Protein AF-E0U738-F1 (afdb_monomer)

Secondary structure (DSSP, 8-state):
--HHHHHHHHHHHHTS-----------------------PPP-------SEEEEGGGTEEEETTEEEE-HHHHHHHHHHHHHHHHHHHHHHHHH-PPPP--EEEEEEE-STTEEEEEEEETTEEP--S---EEEHHHHHHHHHHHHH--EEEETTEEEEB-SSPEE-S------

pLDDT: mean 75.83, std 24.17, range [31.11, 97.81]

Radius of gyration: 20.28 Å; Cα contacts (8 Å, |Δi|>4): 218; chains: 1; bounding box: 45×42×53 Å

Foldseek 3Di:
DPVVVVVVVVVVCVVDPDDDDDDDDDDDDDDDDDDDDPDDPPPDPPPVPQWDAAQNRQWIRHNLAIDGDQLVLVLVVVQLVVVVVVVVVCCVVPVDDFDQAKAWEWEDPDDFKIWIFIDGSNHTGDDPDGGMGGNVVVVSVQVSLLVHQWHDRPNDTGGHPSGYHYDDDHPDDD

Sequence (174 aa):
MKNAQLIILLIYLSLFDIKPSLSLTTFLPITTSKEISTISPPANSPETDNNLTFAEGSIKVIDGQICLNEVLQNELDRQIEEAKQELNRLRETLALDFTEELGFAYFHQGQNRWRLRFTYGGLLLKTSAKISLPTEQIFRLKEVFDHTEWIEVKGIKYKTTGSMRQLGPILHEE

Organism: Gloeothece verrucosa (strain PCC 7822) (NCBI:txid497965)

Solvent-accessible surface area (backbone atoms only — not comparable to full-atom values): 10635 Å² total; per-residue (Å²): 133,77,64,64,65,55,51,58,52,49,59,59,47,78,75,44,99,70,82,87,80,88,79,92,78,81,89,79,91,85,83,86,87,91,78,90,76,86,73,75,77,79,90,66,78,76,76,76,69,47,72,44,72,40,63,95,58,46,37,32,30,53,81,65,34,57,44,58,33,70,72,58,25,59,50,46,53,56,39,48,54,54,45,51,55,52,50,51,56,44,28,74,74,66,75,50,92,71,58,84,27,38,36,43,36,35,30,63,72,44,101,53,34,29,38,51,40,46,24,46,44,84,41,78,43,87,62,85,72,81,42,57,38,48,53,69,56,49,53,55,51,37,61,48,40,48,69,23,67,48,39,59,42,90,88,42,76,32,43,37,62,45,48,66,42,79,49,78,71,83,62,74,81,130

Structure (mmCIF, N/CA/C/O backbone):
data_AF-E0U738-F1
#
_entry.id   AF-E0U738-F1
#
loop_
_atom_site.group_PDB
_atom_site.id
_atom_site.type_symbol
_atom_site.label_atom_id
_atom_site.label_alt_id
_atom_site.label_comp_id
_atom_site.label_asym_id
_atom_site.label_entity_id
_atom_site.label_seq_id
_atom_site.pdbx_PDB_ins_code
_atom_site.Cartn_x
_atom_site.Cartn_y
_atom_site.Cartn_z
_atom_site.occupancy
_atom_site.B_iso_or_equiv
_atom_site.auth_seq_id
_atom_site.auth_comp_id
_atom_site.auth_asym_id
_atom_site.auth_atom_id
_atom_site.pdbx_PDB_model_num
ATOM 1 N N . MET A 1 1 ? -29.887 -1.980 5.067 1.00 46.31 1 MET A N 1
ATOM 2 C CA . MET A 1 1 ? -28.760 -2.262 4.143 1.00 46.31 1 MET A CA 1
ATOM 3 C C . MET A 1 1 ? -28.688 -1.362 2.894 1.00 46.31 1 MET A C 1
ATOM 5 O O . MET A 1 1 ? -27.753 -1.527 2.128 1.00 46.31 1 MET A O 1
ATOM 9 N N . LYS A 1 2 ? -29.587 -0.382 2.671 1.00 40.09 2 LYS A N 1
ATOM 10 C CA . LYS A 1 2 ? -29.551 0.492 1.471 1.00 40.09 2 LYS A CA 1
ATOM 11 C C . LYS A 1 2 ? -28.750 1.802 1.629 1.00 40.09 2 LYS A C 1
ATOM 13 O O . LYS A 1 2 ? -28.476 2.461 0.637 1.00 40.09 2 LYS A O 1
ATOM 18 N N . ASN A 1 3 ? -28.324 2.148 2.847 1.00 42.34 3 ASN A N 1
ATOM 19 C CA . ASN A 1 3 ? -27.702 3.453 3.126 1.00 42.34 3 ASN A CA 1
ATOM 20 C C . ASN A 1 3 ? -26.169 3.461 2.975 1.00 42.34 3 ASN A C 1
ATOM 22 O O . ASN A 1 3 ? -25.597 4.507 2.695 1.00 42.34 3 ASN A O 1
ATOM 26 N N . ALA A 1 4 ? -25.499 2.308 3.090 1.00 43.34 4 ALA A N 1
ATOM 27 C CA . ALA A 1 4 ? -24.035 2.232 3.000 1.00 43.34 4 ALA A CA 1
ATOM 28 C C . ALA A 1 4 ? -23.511 2.453 1.567 1.00 43.34 4 ALA A C 1
ATOM 30 O O . ALA A 1 4 ? -22.487 3.102 1.372 1.00 43.34 4 ALA A O 1
ATOM 31 N N . GLN A 1 5 ? -24.245 1.983 0.552 1.00 41.88 5 GLN A N 1
ATOM 32 C CA . GLN A 1 5 ? -23.864 2.180 -0.853 1.00 41.88 5 GLN A CA 1
ATOM 33 C C . GLN A 1 5 ? -24.016 3.640 -1.304 1.00 41.88 5 GLN A C 1
ATOM 35 O O . GLN A 1 5 ? -23.226 4.113 -2.116 1.00 41.88 5 GLN A O 1
ATOM 40 N N . LEU A 1 6 ? -24.979 4.375 -0.737 1.00 40.31 6 LEU A N 1
ATOM 41 C CA . LEU A 1 6 ? -25.199 5.785 -1.065 1.00 40.31 6 LEU A CA 1
ATOM 42 C C . LEU A 1 6 ? -24.084 6.684 -0.504 1.00 40.31 6 LEU A C 1
ATOM 44 O O . LEU A 1 6 ? -23.691 7.652 -1.146 1.00 40.31 6 LEU A O 1
ATOM 48 N N . ILE A 1 7 ? -23.534 6.339 0.665 1.00 54.00 7 ILE A N 1
ATOM 49 C CA . ILE A 1 7 ? -22.480 7.121 1.330 1.00 54.00 7 ILE A CA 1
ATOM 50 C C . ILE A 1 7 ? -21.119 6.914 0.651 1.00 54.00 7 ILE A C 1
ATOM 52 O O . ILE A 1 7 ? -20.395 7.884 0.440 1.00 54.00 7 ILE A O 1
ATOM 56 N N . ILE A 1 8 ? -20.801 5.687 0.222 1.00 53.06 8 ILE A N 1
ATOM 57 C CA . ILE A 1 8 ? -19.583 5.417 -0.564 1.00 53.06 8 ILE A CA 1
ATOM 58 C C . ILE A 1 8 ? -19.628 6.174 -1.901 1.00 53.06 8 ILE A C 1
ATOM 60 O O . ILE A 1 8 ? -18.619 6.741 -2.314 1.00 53.06 8 ILE A O 1
ATOM 64 N N . LEU A 1 9 ? -20.803 6.261 -2.537 1.00 44.03 9 LEU A N 1
ATOM 65 C CA . LEU A 1 9 ? -20.994 7.038 -3.764 1.00 44.03 9 LEU A CA 1
ATOM 66 C C . LEU A 1 9 ? -20.842 8.553 -3.529 1.00 44.03 9 LEU A C 1
ATOM 68 O O . LEU A 1 9 ? -20.238 9.241 -4.348 1.00 44.03 9 LEU A O 1
ATOM 72 N N . LEU A 1 10 ? -21.337 9.075 -2.401 1.00 44.22 10 LEU A N 1
ATOM 73 C CA . LEU A 1 10 ? -21.238 10.499 -2.053 1.00 44.22 10 LEU A CA 1
ATOM 74 C C . LEU A 1 10 ? -19.803 10.940 -1.720 1.00 44.22 10 LEU A C 1
ATOM 76 O O . LEU A 1 10 ? -19.408 12.029 -2.127 1.00 44.22 10 LEU A O 1
ATOM 80 N N . ILE A 1 11 ? -19.000 10.089 -1.070 1.00 52.97 11 ILE A N 1
ATOM 81 C CA . ILE A 1 11 ? -17.565 10.354 -0.848 1.00 52.97 11 ILE A CA 1
ATOM 82 C C . ILE A 1 11 ? -16.801 10.344 -2.182 1.00 52.97 11 ILE A C 1
ATOM 84 O O . ILE A 1 11 ? -15.904 11.160 -2.394 1.00 52.97 11 ILE A O 1
ATOM 88 N N . TYR A 1 12 ? -17.183 9.458 -3.108 1.00 44.94 12 TYR A N 1
ATOM 89 C CA . TYR A 1 12 ? -16.597 9.403 -4.449 1.00 44.94 12 TYR A CA 1
ATOM 90 C C . TYR A 1 12 ? -16.907 10.666 -5.270 1.00 44.94 12 TYR A C 1
ATOM 92 O O . TYR A 1 12 ? -16.042 11.163 -5.988 1.00 44.94 12 TYR A O 1
ATOM 100 N N . LEU A 1 13 ? -18.120 11.213 -5.134 1.00 41.19 13 LEU A N 1
ATOM 101 C CA . LEU A 1 13 ? -18.571 12.408 -5.853 1.00 41.19 13 LEU A CA 1
ATOM 102 C C . LEU A 1 13 ? -18.044 13.719 -5.251 1.00 41.19 13 LEU A C 1
ATOM 104 O O . LEU A 1 13 ? -17.794 14.655 -5.996 1.00 41.19 13 LEU A O 1
ATOM 108 N N . SER A 1 14 ? -17.802 13.810 -3.939 1.00 39.41 14 SER A N 1
ATOM 109 C CA . SER A 1 14 ? -17.226 15.033 -3.345 1.00 39.41 14 SER A CA 1
ATOM 110 C C . SER A 1 14 ? -15.743 15.246 -3.675 1.00 39.41 14 SER A C 1
ATOM 112 O O . SER A 1 14 ? -15.202 16.315 -3.408 1.00 39.41 14 SER A O 1
ATOM 114 N N . LEU A 1 15 ? -15.071 14.226 -4.220 1.00 45.59 15 LEU A N 1
ATOM 115 C CA . LEU A 1 15 ? -13.664 14.285 -4.629 1.00 45.59 15 LEU A CA 1
ATOM 116 C C . LEU A 1 15 ? -13.478 14.668 -6.104 1.00 45.59 15 LEU A C 1
ATOM 118 O O . LEU A 1 15 ? -12.350 14.934 -6.517 1.00 45.59 15 LEU A O 1
ATOM 122 N N . PHE A 1 16 ? -14.558 14.725 -6.886 1.00 43.16 16 PHE A N 1
ATOM 123 C CA . PHE A 1 16 ? -14.512 15.096 -8.293 1.00 43.16 16 PHE A CA 1
ATOM 124 C 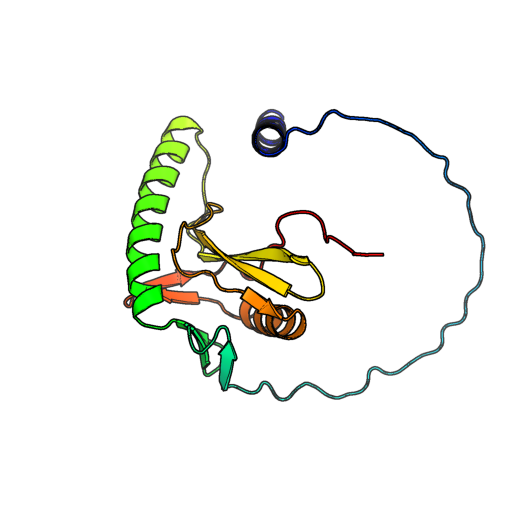C . PHE A 1 16 ? -15.684 16.020 -8.636 1.00 43.16 16 PHE A C 1
ATOM 126 O O . PHE A 1 16 ? -16.840 15.616 -8.575 1.00 43.16 16 PHE A O 1
ATOM 133 N N . ASP A 1 17 ? -15.373 17.250 -9.042 1.00 38.16 17 ASP A N 1
ATOM 134 C CA . ASP A 1 17 ? -16.311 18.271 -9.531 1.00 38.16 17 ASP A CA 1
ATOM 135 C C . ASP A 1 17 ? -16.930 17.845 -10.886 1.00 38.16 17 ASP A C 1
ATOM 137 O O . ASP A 1 17 ? -16.635 18.391 -11.949 1.00 38.16 17 ASP A O 1
ATOM 141 N N . ILE A 1 18 ? -17.744 16.787 -10.887 1.00 42.50 18 ILE A N 1
ATOM 142 C CA . ILE A 1 18 ? -18.333 16.213 -12.101 1.00 42.50 18 ILE A CA 1
ATOM 143 C C . ILE A 1 18 ? -19.812 16.586 -12.149 1.00 42.50 18 ILE A C 1
ATOM 145 O O . ILE A 1 18 ? -20.658 15.995 -11.477 1.00 42.50 18 ILE A O 1
ATOM 149 N N . LYS A 1 19 ? -20.139 17.556 -13.008 1.00 36.25 19 LYS A N 1
ATOM 150 C CA . LYS A 1 19 ? -21.505 17.727 -13.518 1.00 36.25 19 LYS A CA 1
ATOM 151 C C . LYS A 1 19 ? -21.867 16.512 -14.385 1.00 36.25 19 LYS A C 1
ATOM 153 O O . LYS A 1 19 ? -21.096 16.181 -15.284 1.00 36.25 19 LYS A O 1
ATOM 158 N N . PRO A 1 20 ? -23.035 15.878 -14.195 1.00 36.50 20 PRO A N 1
ATOM 159 C CA . PRO A 1 20 ? -23.449 14.778 -15.053 1.00 36.50 20 PRO A CA 1
ATOM 160 C C . PRO A 1 20 ? -23.988 15.319 -16.385 1.00 36.50 20 PRO A C 1
ATOM 162 O O . PRO A 1 20 ? -25.022 15.987 -16.412 1.00 36.50 20 PRO A O 1
ATOM 165 N N . SER A 1 21 ? -23.324 15.007 -17.501 1.00 35.97 21 SER A N 1
ATOM 166 C CA . SER A 1 21 ? -23.957 15.009 -18.824 1.00 35.97 21 SER A CA 1
ATOM 167 C C . SER A 1 21 ? -24.320 13.568 -19.190 1.00 35.97 21 SER A C 1
ATOM 169 O O . SER A 1 21 ? -23.469 12.710 -19.404 1.00 35.97 21 SER A O 1
ATOM 171 N N . LEU A 1 22 ? -25.619 13.280 -19.209 1.00 33.72 22 LEU A N 1
ATOM 172 C CA . LEU A 1 22 ? -26.156 12.031 -19.738 1.00 33.72 22 LEU A CA 1
ATOM 173 C C . LEU A 1 22 ? -26.285 12.164 -21.258 1.00 33.72 22 LEU A C 1
ATOM 175 O O . LEU A 1 22 ? -26.991 13.049 -21.737 1.00 33.72 22 LEU A O 1
ATOM 179 N N . SER A 1 23 ? -25.661 11.256 -22.005 1.00 32.12 23 SER A N 1
ATOM 180 C CA . SER A 1 23 ? -26.069 10.942 -23.375 1.00 32.12 23 SER A CA 1
ATOM 181 C C . SER A 1 23 ? -26.184 9.428 -23.515 1.00 32.12 23 SER A C 1
ATOM 183 O O . SER A 1 23 ? -25.219 8.694 -23.312 1.00 32.12 23 SER A O 1
ATOM 185 N N . LEU A 1 24 ? -27.404 8.977 -23.800 1.00 32.94 24 LEU A N 1
ATOM 186 C CA . LEU A 1 24 ? -27.763 7.606 -24.139 1.00 32.94 24 LEU A CA 1
ATOM 187 C C . LEU A 1 24 ? -27.585 7.428 -25.649 1.00 32.94 24 LEU A C 1
ATOM 189 O O . LEU A 1 24 ? -28.354 7.998 -26.421 1.00 32.94 24 LEU A O 1
ATOM 193 N N . THR A 1 25 ? -26.633 6.597 -26.069 1.00 35.25 25 THR A N 1
ATOM 194 C CA . THR A 1 25 ? -26.538 6.135 -27.460 1.00 35.25 25 THR A CA 1
ATOM 195 C C . THR A 1 25 ? -26.625 4.612 -27.531 1.00 35.25 25 THR A C 1
ATOM 197 O O . THR A 1 25 ? -25.707 3.880 -27.185 1.00 35.25 25 THR A O 1
ATOM 200 N N . THR A 1 26 ? -27.822 4.188 -27.930 1.00 33.47 26 THR A N 1
ATOM 201 C CA . THR A 1 26 ? -28.216 3.088 -28.821 1.00 33.47 26 THR A CA 1
ATOM 202 C C . THR A 1 26 ? -27.236 1.927 -29.049 1.00 33.47 26 THR A C 1
ATOM 204 O O . THR A 1 26 ? -26.203 2.070 -29.697 1.00 33.47 26 THR A O 1
ATOM 207 N N . PHE A 1 27 ? -27.663 0.732 -28.629 1.00 34.19 27 PHE A N 1
ATOM 208 C CA . PHE A 1 27 ? -27.102 -0.559 -29.032 1.00 34.19 27 PHE A CA 1
ATOM 209 C C . PHE A 1 27 ? -27.476 -0.904 -30.484 1.00 34.19 27 PHE A C 1
ATOM 211 O O . PHE A 1 27 ? -28.639 -0.779 -30.870 1.00 34.19 27 PHE A O 1
ATOM 218 N N . LEU A 1 28 ? -26.521 -1.440 -31.246 1.00 31.11 28 LEU A N 1
ATOM 219 C CA . LEU A 1 28 ? -26.776 -2.229 -32.455 1.00 31.11 28 LEU A CA 1
ATOM 220 C C . LEU A 1 28 ? -26.233 -3.655 -32.253 1.00 31.11 28 LEU A C 1
ATOM 222 O O . LEU A 1 28 ? -25.141 -3.804 -31.701 1.00 31.11 28 LEU A O 1
ATOM 226 N N . PRO A 1 29 ? -26.958 -4.707 -32.679 1.00 35.38 29 PRO A N 1
ATOM 227 C CA . PRO A 1 29 ? -26.490 -6.082 -32.579 1.00 35.38 29 PRO A CA 1
ATOM 228 C C . PRO A 1 29 ? -25.620 -6.442 -33.791 1.00 35.38 29 PRO A C 1
ATOM 230 O O . PRO A 1 29 ? -25.984 -6.149 -34.929 1.00 35.38 29 PRO A O 1
ATOM 233 N N . ILE A 1 30 ? -24.506 -7.139 -33.559 1.00 38.12 30 ILE A N 1
ATOM 234 C CA . ILE A 1 30 ? -23.754 -7.818 -34.621 1.00 38.12 30 ILE A CA 1
ATOM 235 C C . ILE A 1 30 ? -23.814 -9.323 -34.364 1.00 38.12 30 ILE A C 1
ATOM 237 O O . ILE A 1 30 ? -23.417 -9.824 -33.313 1.00 38.12 30 ILE A O 1
ATOM 241 N N . THR A 1 31 ? -24.348 -10.024 -35.355 1.00 36.53 31 THR A N 1
ATOM 242 C CA . THR A 1 31 ? -24.440 -11.477 -35.479 1.00 36.53 31 THR A CA 1
ATOM 243 C C . THR A 1 31 ? -23.181 -12.077 -36.115 1.00 36.53 31 THR A C 1
ATOM 245 O O . THR A 1 31 ? -22.765 -11.643 -37.183 1.00 36.53 31 THR A O 1
ATOM 248 N N . THR A 1 32 ? -22.691 -13.143 -35.471 1.00 33.34 32 THR A N 1
ATOM 249 C CA . THR A 1 32 ? -22.075 -14.371 -36.028 1.00 33.34 32 THR A CA 1
ATOM 250 C C . THR A 1 32 ? -20.747 -14.268 -36.797 1.00 33.34 32 THR A C 1
ATOM 252 O O . THR A 1 32 ? -20.715 -13.860 -37.951 1.00 33.34 32 THR A O 1
ATOM 255 N N . SER A 1 33 ? -19.680 -14.879 -36.266 1.00 32.62 33 SER A N 1
ATOM 256 C CA . SER A 1 33 ? -19.210 -16.197 -36.742 1.00 32.62 33 SER A CA 1
ATOM 257 C C . SER A 1 33 ? -18.012 -16.716 -35.955 1.00 32.62 33 SER A C 1
ATOM 259 O O . SER A 1 33 ? -17.203 -15.980 -35.403 1.00 32.62 33 SER A O 1
ATOM 261 N N . LYS A 1 34 ? -17.998 -18.040 -35.866 1.00 41.19 34 LYS A N 1
ATOM 262 C CA . LYS A 1 34 ? -17.196 -18.906 -35.020 1.00 41.19 34 LYS A CA 1
ATOM 263 C C . LYS A 1 34 ? -15.987 -19.374 -35.832 1.00 41.19 34 LYS A C 1
ATOM 265 O O . LYS A 1 34 ? -16.164 -20.196 -36.721 1.00 41.19 34 LYS A O 1
ATOM 270 N N . GLU A 1 35 ? -14.789 -18.917 -35.491 1.00 36.53 35 GLU A N 1
ATOM 271 C CA . GLU A 1 35 ? -13.543 -19.613 -35.827 1.00 36.53 35 GLU A CA 1
ATOM 272 C C . GLU A 1 35 ? -12.721 -19.768 -34.549 1.00 36.53 35 GLU A C 1
ATOM 274 O O . GLU A 1 35 ? -12.203 -18.813 -33.976 1.00 36.53 35 GLU A O 1
ATOM 279 N N . ILE A 1 36 ? -12.682 -21.006 -34.058 1.00 36.66 36 ILE A N 1
ATOM 280 C CA . ILE A 1 36 ? -11.827 -21.430 -32.956 1.00 36.66 36 ILE A CA 1
ATOM 281 C C . ILE A 1 36 ? -10.497 -21.814 -33.597 1.00 36.66 36 ILE A C 1
ATOM 283 O O . ILE A 1 36 ? -10.333 -22.936 -34.069 1.00 36.66 36 ILE A O 1
ATOM 287 N N . SER A 1 37 ? -9.557 -20.875 -33.618 1.00 32.41 37 SER A N 1
ATOM 288 C CA . SER A 1 37 ? -8.142 -21.196 -33.777 1.00 32.41 37 SER A CA 1
ATOM 289 C C . SER A 1 37 ? -7.583 -21.483 -32.390 1.00 32.41 37 SER A C 1
ATOM 291 O O . SER A 1 37 ? -7.400 -20.581 -31.575 1.00 32.41 37 SER A O 1
ATOM 293 N N . THR A 1 38 ? -7.360 -22.762 -32.099 1.00 35.28 38 THR A N 1
ATOM 294 C CA . THR A 1 38 ? -6.600 -23.240 -30.940 1.00 35.28 38 THR A CA 1
ATOM 295 C C . THR A 1 38 ? -5.162 -22.741 -31.053 1.00 35.28 38 THR A C 1
ATOM 297 O O . THR A 1 38 ? -4.328 -23.359 -31.709 1.00 35.28 38 THR A O 1
ATOM 300 N N . ILE A 1 39 ? -4.880 -21.600 -30.429 1.00 38.50 39 ILE A N 1
ATOM 301 C CA . ILE A 1 39 ? -3.519 -21.145 -30.160 1.00 38.50 39 ILE A CA 1
ATOM 302 C C . ILE A 1 39 ? -3.166 -21.700 -28.783 1.00 38.50 39 ILE A C 1
ATOM 304 O O . ILE A 1 39 ? -3.697 -21.255 -27.767 1.00 38.50 39 ILE A O 1
ATOM 308 N N . SER A 1 40 ? -2.318 -22.725 -28.755 1.00 38.34 40 SER A N 1
ATOM 309 C CA . SER A 1 40 ? -1.674 -23.177 -27.524 1.00 38.34 40 SER A CA 1
ATOM 310 C C . SER A 1 40 ? -0.964 -21.983 -26.875 1.00 38.34 40 SER A C 1
ATOM 312 O O . SER A 1 40 ? -0.234 -21.282 -27.583 1.00 38.34 40 SER A O 1
ATOM 314 N N . PRO A 1 41 ? -1.138 -21.718 -25.569 1.00 38.84 41 PRO A N 1
ATOM 315 C CA . PRO A 1 41 ? -0.357 -20.678 -24.919 1.00 38.84 41 PRO A CA 1
ATOM 316 C C . PRO A 1 41 ? 1.130 -21.059 -25.003 1.00 38.84 41 PRO A C 1
ATOM 318 O O . PRO A 1 41 ? 1.465 -22.228 -24.777 1.00 38.84 41 PRO A O 1
ATOM 321 N N . PRO A 1 42 ? 2.036 -20.126 -25.343 1.00 35.97 42 PRO A N 1
ATOM 322 C CA . PRO A 1 42 ? 3.459 -20.394 -25.238 1.00 35.97 42 PRO A CA 1
ATOM 323 C C . PRO A 1 42 ? 3.786 -20.712 -23.776 1.00 35.97 42 PRO A C 1
ATOM 325 O O . PRO A 1 42 ? 3.555 -19.904 -22.878 1.00 35.97 42 PRO A O 1
ATOM 328 N N . ALA A 1 43 ? 4.307 -21.917 -23.554 1.00 37.62 43 ALA A N 1
ATOM 329 C CA . ALA A 1 43 ? 4.855 -22.368 -22.287 1.00 37.62 43 ALA A CA 1
ATOM 330 C C . ALA A 1 43 ? 6.185 -21.653 -22.028 1.00 37.62 43 ALA A C 1
ATOM 332 O O . ALA A 1 43 ? 7.249 -22.229 -22.199 1.00 37.62 43 ALA A O 1
ATOM 333 N N . ASN A 1 44 ? 6.108 -20.385 -21.643 1.00 37.34 44 ASN A N 1
ATOM 334 C CA . ASN A 1 44 ? 7.186 -19.681 -20.971 1.00 37.34 44 ASN A CA 1
ATOM 335 C C . ASN A 1 44 ? 6.582 -19.131 -19.684 1.00 37.34 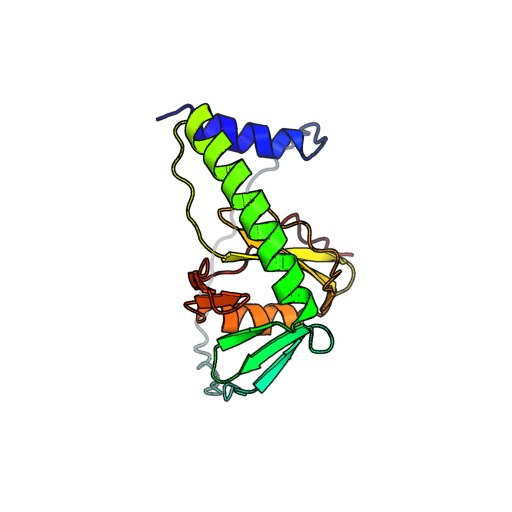44 ASN A C 1
ATOM 337 O O . ASN A 1 44 ? 6.091 -18.003 -19.650 1.00 37.34 44 ASN A O 1
ATOM 341 N N . SER A 1 45 ? 6.571 -19.955 -18.634 1.00 36.16 45 SER A N 1
ATOM 342 C CA . SER A 1 45 ? 6.524 -19.411 -17.280 1.00 36.16 45 SER A CA 1
ATOM 343 C C . SER A 1 45 ? 7.695 -18.435 -17.178 1.00 36.16 45 SER A C 1
ATOM 345 O O . SER A 1 45 ? 8.821 -18.862 -17.447 1.00 36.16 45 SER A O 1
ATOM 347 N N . PRO A 1 46 ? 7.479 -17.147 -16.867 1.00 45.44 46 PRO A N 1
ATOM 348 C CA . PRO A 1 46 ? 8.601 -16.286 -16.558 1.00 45.44 46 PRO A CA 1
ATOM 349 C C . PRO A 1 46 ? 9.293 -16.926 -15.357 1.00 45.44 46 PRO A C 1
ATOM 351 O O . PRO A 1 46 ? 8.646 -17.225 -14.352 1.00 45.44 46 PRO A O 1
ATOM 354 N N . GLU A 1 47 ? 10.586 -17.216 -15.486 1.00 40.88 47 GLU A N 1
ATOM 355 C CA . GLU A 1 47 ? 11.419 -17.437 -14.314 1.00 40.88 47 GLU A CA 1
ATOM 356 C C . GLU A 1 47 ? 11.165 -16.238 -13.403 1.00 40.88 47 GLU A C 1
ATOM 358 O O . GLU A 1 47 ? 11.405 -15.093 -13.794 1.00 40.88 47 GLU A O 1
ATOM 363 N N . THR A 1 48 ? 10.550 -16.488 -12.246 1.00 48.84 48 THR A N 1
ATOM 364 C CA . THR A 1 48 ? 10.341 -15.464 -11.233 1.00 48.84 48 THR A CA 1
ATOM 365 C C . THR A 1 48 ? 11.730 -15.021 -10.815 1.00 48.84 48 THR A C 1
ATOM 367 O O . THR A 1 48 ? 12.400 -15.698 -10.040 1.00 48.84 48 THR A O 1
ATOM 370 N N . ASP A 1 49 ? 12.210 -13.937 -11.417 1.00 56.16 49 ASP A N 1
ATOM 371 C CA . ASP A 1 49 ? 13.471 -13.328 -11.044 1.00 56.16 49 ASP A CA 1
ATOM 372 C C . ASP A 1 49 ? 13.285 -12.864 -9.599 1.00 56.16 49 ASP A C 1
ATOM 374 O O . ASP A 1 49 ? 12.584 -11.891 -9.318 1.00 56.16 49 ASP A O 1
ATOM 378 N N . ASN A 1 50 ? 13.801 -13.653 -8.656 1.00 61.50 50 ASN A N 1
ATOM 379 C CA . ASN A 1 50 ? 13.494 -13.518 -7.232 1.00 61.50 50 ASN A CA 1
ATOM 380 C C . ASN A 1 50 ? 14.097 -12.244 -6.621 1.00 61.50 50 ASN A C 1
ATOM 382 O O . ASN A 1 50 ? 13.970 -12.039 -5.415 1.00 61.50 50 ASN A O 1
ATOM 386 N N . ASN A 1 51 ? 14.758 -11.406 -7.429 1.00 80.62 51 ASN A N 1
ATOM 387 C CA . ASN A 1 51 ? 15.382 -10.162 -7.010 1.00 80.62 51 ASN A CA 1
ATOM 388 C C . ASN A 1 51 ? 15.061 -9.003 -7.972 1.00 80.62 51 ASN A C 1
ATOM 390 O O . ASN A 1 51 ? 15.869 -8.621 -8.818 1.00 80.62 51 ASN A O 1
ATOM 394 N N . LEU A 1 52 ? 13.868 -8.419 -7.838 1.00 85.56 52 LEU A N 1
ATOM 395 C CA . LEU A 1 52 ? 13.450 -7.250 -8.622 1.00 85.56 52 LEU A CA 1
ATOM 396 C C . LEU A 1 52 ? 13.635 -5.971 -7.811 1.00 85.56 52 LEU A C 1
ATOM 398 O O . LEU A 1 52 ? 13.368 -5.926 -6.613 1.00 85.56 52 LEU A O 1
ATOM 402 N N . THR A 1 53 ? 14.050 -4.891 -8.467 1.00 86.31 53 THR A N 1
ATOM 403 C CA . THR A 1 53 ? 14.145 -3.569 -7.842 1.00 86.31 53 THR A CA 1
ATOM 404 C C . THR A 1 53 ? 13.303 -2.558 -8.611 1.00 86.31 53 THR A C 1
ATOM 406 O O . THR A 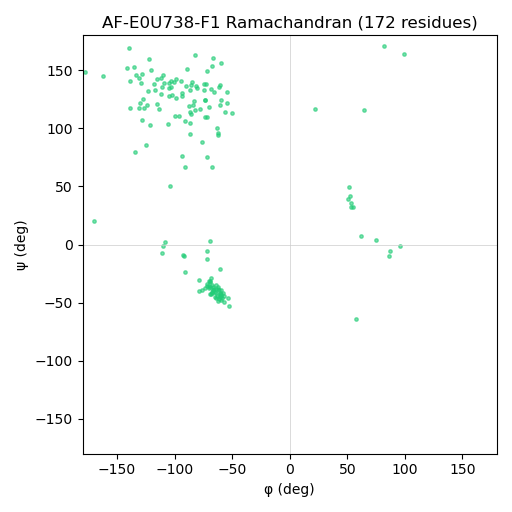1 53 ? 13.408 -2.437 -9.828 1.00 86.31 53 THR A O 1
ATOM 409 N N . PHE A 1 54 ? 12.498 -1.796 -7.879 1.00 87.56 54 PHE A N 1
ATOM 410 C CA . PHE A 1 54 ? 11.615 -0.755 -8.389 1.00 87.56 54 PHE A CA 1
ATOM 411 C C . PHE A 1 54 ? 11.952 0.585 -7.733 1.00 87.56 54 PHE A C 1
ATOM 413 O O . PHE A 1 54 ? 12.542 0.637 -6.649 1.00 87.56 54 PHE A O 1
ATOM 420 N N . ALA A 1 55 ? 11.536 1.682 -8.373 1.00 83.00 55 ALA A N 1
ATOM 421 C CA . ALA A 1 55 ? 11.600 3.024 -7.787 1.00 83.00 55 ALA A CA 1
ATOM 422 C C . ALA A 1 55 ? 12.992 3.380 -7.224 1.00 83.00 55 ALA A C 1
ATOM 424 O O . ALA A 1 55 ? 13.114 3.769 -6.060 1.00 83.00 55 ALA A O 1
ATOM 425 N N . GLU A 1 56 ? 14.038 3.164 -8.029 1.00 82.12 56 GLU A N 1
ATOM 426 C CA . GLU A 1 56 ? 15.434 3.464 -7.666 1.00 82.12 56 GLU A CA 1
ATOM 427 C C . GLU A 1 56 ? 15.894 2.796 -6.352 1.00 82.12 56 GLU A C 1
ATOM 429 O O . GLU A 1 56 ? 16.704 3.340 -5.608 1.00 82.12 56 GLU A O 1
ATOM 434 N N . GLY A 1 57 ? 15.372 1.605 -6.031 1.00 80.12 57 GLY A N 1
ATOM 435 C CA . GLY A 1 57 ? 15.758 0.872 -4.818 1.00 80.12 57 GLY A CA 1
ATOM 436 C C . GLY A 1 57 ? 14.836 1.078 -3.623 1.00 80.12 57 GLY A C 1
ATOM 437 O O . GLY A 1 57 ? 15.065 0.460 -2.584 1.00 80.12 57 GLY A O 1
ATOM 438 N N . SER A 1 58 ? 13.797 1.907 -3.758 1.00 85.19 58 SER A N 1
ATOM 439 C CA . SER A 1 58 ? 12.836 2.156 -2.676 1.00 85.19 58 SER A CA 1
ATOM 440 C C . SER A 1 58 ? 11.963 0.939 -2.374 1.00 85.19 58 SER A C 1
ATOM 442 O O . SER A 1 58 ? 11.563 0.745 -1.227 1.00 85.19 58 SER A O 1
ATOM 444 N N . ILE A 1 59 ? 11.686 0.124 -3.397 1.00 91.81 59 ILE A N 1
ATOM 445 C CA . ILE A 1 59 ? 10.942 -1.131 -3.292 1.00 91.81 59 ILE A CA 1
ATOM 446 C C . ILE A 1 59 ? 11.787 -2.218 -3.948 1.00 91.81 59 ILE A C 1
ATOM 448 O O . ILE A 1 59 ? 12.179 -2.092 -5.109 1.00 91.81 59 ILE A O 1
ATOM 452 N N . LYS A 1 60 ? 12.062 -3.285 -3.211 1.00 92.56 60 LYS A N 1
ATOM 453 C CA . LYS A 1 60 ? 12.729 -4.487 -3.706 1.00 92.56 60 LYS A CA 1
ATOM 454 C C . LYS A 1 60 ? 11.813 -5.678 -3.499 1.00 92.56 60 LYS A C 1
ATOM 456 O O . LYS A 1 60 ? 11.021 -5.682 -2.564 1.00 92.56 60 LYS A O 1
ATOM 461 N N . VAL A 1 61 ? 11.924 -6.671 -4.360 1.00 89.56 61 VAL A N 1
ATOM 462 C CA . VAL A 1 61 ? 11.293 -7.973 -4.181 1.00 89.56 61 VAL A CA 1
ATOM 463 C C . VAL A 1 61 ? 12.419 -8.959 -3.987 1.00 89.56 61 VAL A C 1
ATOM 465 O O . VAL A 1 61 ? 13.235 -9.086 -4.890 1.00 89.56 61 VAL A O 1
ATOM 468 N N . ILE A 1 62 ? 12.483 -9.591 -2.820 1.00 86.81 62 ILE A N 1
ATOM 469 C CA . ILE A 1 62 ? 13.492 -10.593 -2.475 1.00 86.81 62 ILE A CA 1
ATOM 470 C C . ILE A 1 62 ? 12.736 -11.848 -2.060 1.00 86.81 62 ILE A C 1
ATOM 472 O O . ILE A 1 62 ? 11.923 -11.792 -1.140 1.00 86.81 62 ILE A O 1
ATOM 476 N N . ASP A 1 63 ? 12.952 -12.952 -2.772 1.00 83.62 63 ASP A N 1
ATOM 477 C CA . ASP A 1 63 ? 12.299 -14.241 -2.506 1.00 83.62 63 ASP A CA 1
ATOM 478 C C . ASP A 1 63 ? 10.761 -14.128 -2.435 1.00 83.62 6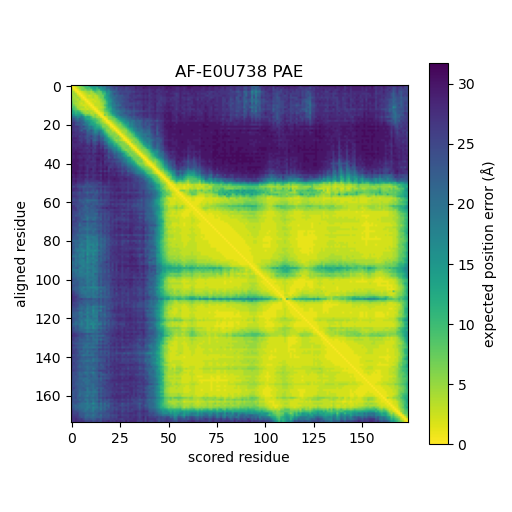3 ASP A C 1
ATOM 480 O O . ASP A 1 63 ? 10.100 -14.679 -1.553 1.00 83.62 63 ASP A O 1
ATOM 484 N N . GLY A 1 64 ? 10.182 -13.346 -3.356 1.00 79.56 64 GLY A N 1
ATOM 485 C CA . GLY A 1 64 ? 8.737 -13.102 -3.440 1.00 79.56 64 GLY A CA 1
ATOM 486 C C . GLY A 1 64 ? 8.173 -12.157 -2.373 1.00 79.56 64 GLY A C 1
ATOM 487 O O . GLY A 1 64 ? 6.964 -11.940 -2.336 1.00 79.56 64 GLY A O 1
ATOM 488 N N . GLN A 1 65 ? 9.017 -11.573 -1.519 1.00 86.44 65 GLN A N 1
ATOM 489 C CA . GLN A 1 65 ? 8.609 -10.623 -0.484 1.00 86.44 65 GLN A CA 1
ATOM 490 C C . GLN A 1 65 ? 8.970 -9.198 -0.870 1.00 86.44 65 GLN A C 1
ATOM 492 O O . GLN A 1 65 ? 10.067 -8.925 -1.352 1.00 86.44 65 GLN A O 1
ATOM 497 N N . ILE A 1 66 ? 8.062 -8.265 -0.597 1.00 92.69 66 ILE A N 1
ATOM 498 C CA . ILE A 1 66 ? 8.316 -6.844 -0.809 1.00 92.69 66 ILE A CA 1
ATOM 499 C C . ILE A 1 66 ? 9.096 -6.276 0.377 1.00 92.69 66 ILE A C 1
ATOM 501 O O . ILE A 1 66 ? 8.594 -6.185 1.496 1.00 92.69 66 ILE A O 1
ATOM 505 N N . CYS A 1 67 ? 10.315 -5.832 0.098 1.00 92.88 67 CYS A N 1
ATOM 506 C CA . CYS A 1 67 ? 11.192 -5.136 1.022 1.00 92.8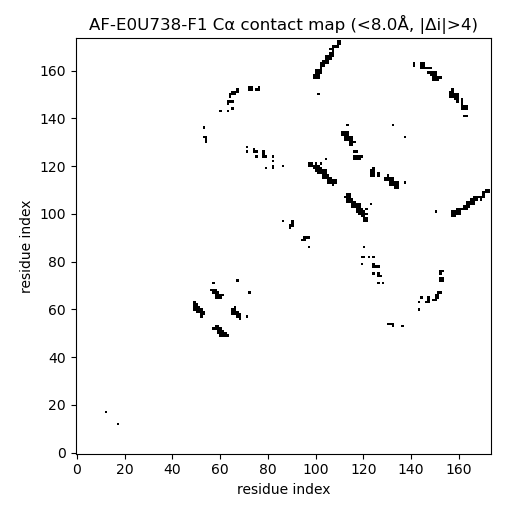8 67 CYS A CA 1
ATOM 507 C C . CYS A 1 67 ? 11.231 -3.642 0.686 1.00 92.88 67 CYS A C 1
ATOM 509 O O . CYS A 1 67 ? 11.394 -3.244 -0.470 1.00 92.88 67 CYS A O 1
ATOM 511 N N . LEU A 1 68 ? 11.130 -2.800 1.710 1.00 94.56 68 LEU A N 1
ATOM 512 C CA . LEU A 1 68 ? 11.141 -1.346 1.571 1.00 94.56 68 LEU A CA 1
ATOM 513 C C . LEU A 1 68 ? 12.444 -0.778 2.132 1.00 94.56 68 LEU A C 1
ATOM 515 O O . LEU A 1 68 ? 12.973 -1.294 3.119 1.00 94.56 68 LEU A O 1
ATOM 519 N N . ASN A 1 69 ? 12.966 0.294 1.537 1.00 94.00 69 ASN A N 1
ATOM 520 C CA . ASN A 1 69 ? 14.131 0.968 2.113 1.00 94.00 69 ASN A CA 1
ATOM 521 C C . ASN A 1 69 ? 13.796 1.630 3.467 1.00 94.00 69 ASN A C 1
ATOM 523 O O . ASN A 1 69 ? 12.636 1.888 3.788 1.00 94.00 69 ASN A O 1
ATOM 527 N N . GLU A 1 70 ? 14.821 1.919 4.269 1.00 93.88 70 GLU A N 1
ATOM 528 C CA . GLU A 1 70 ? 14.636 2.422 5.636 1.00 93.88 70 GLU A CA 1
ATOM 529 C C . GLU A 1 70 ? 13.867 3.752 5.692 1.00 93.88 70 GLU A C 1
ATOM 531 O O . GLU A 1 70 ? 13.006 3.939 6.551 1.00 93.88 70 GLU A O 1
ATOM 536 N N . VAL A 1 71 ? 14.133 4.660 4.748 1.00 93.31 71 VAL A N 1
ATOM 537 C CA . VAL A 1 71 ? 13.455 5.964 4.663 1.00 93.31 71 VAL A CA 1
ATOM 538 C C . VAL A 1 71 ? 11.947 5.779 4.494 1.00 93.31 71 VAL A C 1
ATOM 540 O O . VAL A 1 71 ? 11.163 6.386 5.224 1.00 93.31 71 VAL A O 1
ATOM 543 N N . LEU A 1 72 ? 11.538 4.910 3.568 1.00 94.69 72 LEU A N 1
ATOM 544 C CA . LEU A 1 72 ? 10.134 4.635 3.299 1.00 94.69 72 LEU A CA 1
ATOM 545 C C . LEU A 1 72 ? 9.479 3.856 4.443 1.00 94.69 72 LEU A C 1
ATOM 547 O O . LEU A 1 72 ? 8.333 4.140 4.773 1.00 94.69 72 LEU A O 1
ATOM 551 N N . GLN A 1 73 ? 10.200 2.938 5.095 1.00 96.19 73 GLN A N 1
ATOM 552 C CA . GLN A 1 73 ? 9.692 2.254 6.288 1.00 96.19 73 GLN A CA 1
ATOM 553 C C . GLN A 1 73 ? 9.406 3.229 7.437 1.00 96.19 73 GLN A C 1
ATOM 555 O O . GLN A 1 73 ? 8.329 3.171 8.019 1.00 96.19 73 GLN A O 1
ATOM 560 N N . ASN A 1 74 ? 10.333 4.144 7.743 1.00 95.38 74 ASN A N 1
ATOM 561 C CA . ASN A 1 74 ? 10.139 5.146 8.799 1.00 95.38 74 ASN A CA 1
ATOM 562 C C . ASN A 1 74 ? 8.943 6.063 8.499 1.00 95.38 74 ASN A C 1
ATOM 564 O O . ASN A 1 74 ? 8.186 6.433 9.394 1.00 95.38 74 ASN A O 1
ATOM 568 N N . GLU A 1 75 ? 8.762 6.440 7.233 1.00 95.88 75 GLU A N 1
ATOM 569 C CA . GLU A 1 75 ? 7.625 7.260 6.834 1.00 95.88 75 GLU A CA 1
ATOM 570 C C . GLU A 1 75 ? 6.295 6.501 6.916 1.00 95.88 75 GLU A C 1
ATOM 572 O O . GLU A 1 75 ? 5.302 7.057 7.390 1.00 95.88 75 GLU A O 1
ATOM 577 N N . LEU A 1 76 ? 6.271 5.243 6.472 1.00 96.56 76 LEU A N 1
ATOM 578 C CA . LEU A 1 76 ? 5.079 4.405 6.529 1.00 96.56 76 LEU A CA 1
ATOM 579 C C . LEU A 1 76 ? 4.655 4.105 7.956 1.00 96.56 76 LEU A C 1
ATOM 581 O O . LEU A 1 76 ? 3.466 4.183 8.225 1.00 96.56 76 LEU A O 1
ATOM 585 N N . ASP A 1 77 ? 5.594 3.833 8.858 1.00 97.19 77 ASP A N 1
ATOM 586 C CA . ASP A 1 77 ? 5.311 3.614 10.279 1.00 97.19 77 ASP A CA 1
ATOM 587 C C . ASP A 1 77 ? 4.499 4.781 10.868 1.00 97.19 77 ASP A C 1
ATOM 589 O O . ASP A 1 77 ? 3.372 4.601 11.334 1.00 97.19 77 ASP A O 1
ATOM 593 N N . ARG A 1 78 ? 4.984 6.018 10.682 1.00 97.00 78 ARG A N 1
ATOM 594 C CA . ARG A 1 78 ? 4.253 7.228 11.094 1.00 97.00 78 ARG A CA 1
ATOM 595 C C . ARG A 1 78 ? 2.878 7.338 10.424 1.00 97.00 78 ARG A C 1
ATOM 597 O O . ARG A 1 78 ? 1.894 7.673 11.077 1.00 97.00 78 ARG A O 1
ATOM 604 N N . GLN A 1 79 ? 2.803 7.105 9.113 1.00 97.81 79 GLN A N 1
ATOM 605 C CA . GLN A 1 79 ? 1.553 7.234 8.357 1.00 97.81 79 GLN A CA 1
ATOM 606 C C . GLN A 1 79 ? 0.518 6.159 8.709 1.00 97.81 79 GLN A C 1
ATOM 608 O O . GLN A 1 79 ? -0.678 6.439 8.673 1.00 97.81 79 GLN A O 1
ATOM 613 N N . ILE A 1 80 ? 0.955 4.950 9.060 1.00 97.75 80 ILE A N 1
ATOM 614 C CA . ILE A 1 80 ? 0.086 3.859 9.502 1.00 97.75 80 ILE A CA 1
ATOM 615 C C . ILE A 1 80 ? -0.517 4.198 10.864 1.00 97.75 80 ILE A C 1
ATOM 617 O O . ILE A 1 80 ? -1.717 4.010 11.042 1.00 97.75 80 ILE A O 1
ATOM 621 N N . GLU A 1 81 ? 0.258 4.749 11.799 1.00 97.19 81 GLU A N 1
ATOM 622 C CA . GLU A 1 81 ? -0.281 5.174 13.097 1.00 97.19 81 GLU A CA 1
ATOM 623 C C . GLU A 1 81 ? -1.310 6.306 12.959 1.00 97.19 81 GLU A C 1
ATOM 625 O O . GLU A 1 81 ? -2.387 6.243 13.556 1.00 97.19 81 GLU A O 1
ATOM 630 N N . GLU A 1 82 ? -1.049 7.294 12.098 1.00 97.19 82 GLU A N 1
ATOM 631 C CA . GLU A 1 82 ? -2.036 8.331 11.759 1.00 97.19 82 GLU A CA 1
ATOM 632 C C . GLU A 1 82 ? -3.304 7.728 11.128 1.00 97.19 82 GLU A C 1
ATOM 634 O O . GLU A 1 82 ? -4.425 8.095 11.488 1.00 97.19 82 GLU A O 1
ATOM 639 N N . ALA A 1 83 ? -3.146 6.761 10.220 1.00 97.06 83 ALA A N 1
ATOM 640 C CA . ALA A 1 83 ? -4.271 6.081 9.589 1.00 97.06 83 ALA A CA 1
ATOM 641 C C . ALA A 1 83 ? -5.079 5.240 10.589 1.00 97.06 83 ALA A C 1
ATOM 643 O O . ALA A 1 83 ? -6.304 5.256 10.527 1.00 97.06 83 ALA A O 1
ATOM 644 N N . LYS A 1 84 ? -4.439 4.549 11.541 1.00 96.62 84 LYS A N 1
ATOM 645 C CA . LYS A 1 84 ? -5.125 3.800 12.611 1.00 96.62 84 LYS A CA 1
ATOM 646 C C . LYS A 1 84 ? -6.001 4.710 13.465 1.00 96.62 84 LYS A C 1
ATOM 648 O O . LYS A 1 84 ? -7.145 4.359 13.747 1.00 96.62 84 LYS A O 1
ATOM 653 N N . GLN A 1 85 ? -5.489 5.879 13.852 1.00 96.31 85 GLN A N 1
ATOM 654 C CA . GLN A 1 85 ? -6.259 6.860 14.622 1.00 96.31 85 GLN A CA 1
ATOM 655 C C . GLN A 1 85 ? -7.494 7.330 13.847 1.00 96.31 85 GLN A C 1
ATOM 657 O O . GLN A 1 85 ? -8.598 7.344 14.393 1.00 96.31 85 GLN A O 1
ATOM 662 N N . GLU A 1 86 ? -7.330 7.645 12.561 1.00 95.06 86 GLU A N 1
ATOM 663 C CA . GLU A 1 86 ? -8.445 8.075 11.717 1.00 95.06 86 GLU A CA 1
ATOM 664 C C . GLU A 1 86 ? -9.459 6.949 11.474 1.00 95.06 86 GLU A C 1
ATOM 666 O O . GLU A 1 86 ? -10.665 7.175 11.573 1.00 95.06 86 GLU A O 1
ATOM 671 N N . LEU A 1 87 ? -9.001 5.720 11.224 1.00 95.00 87 LEU A N 1
ATOM 672 C CA . LEU A 1 87 ? -9.882 4.559 11.089 1.00 95.00 87 LEU A CA 1
ATOM 673 C C . LEU A 1 87 ? -10.677 4.310 12.372 1.00 95.00 87 LEU A C 1
ATOM 675 O O . LEU A 1 87 ? -11.876 4.071 12.287 1.00 95.00 87 LEU A O 1
ATOM 679 N N . ASN A 1 88 ? -10.065 4.424 13.552 1.00 94.38 88 ASN A N 1
ATOM 680 C CA . ASN A 1 88 ? -10.778 4.282 14.825 1.00 94.38 88 ASN A CA 1
ATOM 681 C C . ASN A 1 88 ? -11.838 5.374 15.012 1.00 94.38 88 ASN A C 1
ATOM 683 O O . ASN A 1 88 ? -12.985 5.064 15.332 1.00 94.38 88 ASN A O 1
ATOM 687 N N . ARG A 1 89 ? -11.507 6.633 14.699 1.00 94.50 89 ARG A N 1
ATOM 688 C CA . ARG A 1 89 ? -12.479 7.736 14.706 1.00 94.50 89 ARG A CA 1
ATOM 689 C C . ARG A 1 89 ? -13.661 7.456 13.769 1.00 94.50 89 ARG A C 1
ATOM 691 O O . ARG A 1 89 ? -14.817 7.718 14.113 1.00 94.50 89 ARG A O 1
ATOM 698 N N . LEU A 1 90 ? -13.393 6.915 12.579 1.00 92.75 90 LEU A N 1
ATOM 699 C CA . LEU A 1 90 ? -14.424 6.535 11.611 1.00 92.75 90 LEU A CA 1
ATOM 700 C C . LEU A 1 90 ? -15.242 5.319 12.068 1.00 92.75 90 LEU A C 1
ATOM 702 O O . LEU A 1 90 ? -16.454 5.324 11.856 1.00 92.75 90 LEU A O 1
ATOM 706 N N . ARG A 1 91 ? -14.631 4.316 12.719 1.00 93.38 91 ARG A N 1
ATOM 707 C CA . ARG A 1 91 ? -15.331 3.167 13.331 1.00 93.38 91 ARG A CA 1
ATOM 708 C C . ARG A 1 91 ? -16.365 3.655 14.340 1.00 93.38 91 ARG A C 1
ATOM 710 O O . ARG A 1 91 ? -17.528 3.278 14.245 1.00 93.38 91 ARG A O 1
ATOM 717 N N . GLU A 1 92 ? -15.966 4.549 15.241 1.00 92.81 92 GLU A N 1
ATOM 718 C CA . GLU A 1 92 ? -16.853 5.125 16.260 1.00 92.81 92 GLU A CA 1
ATOM 719 C C . GLU A 1 92 ? -17.982 5.965 15.648 1.00 92.81 92 GLU A C 1
ATOM 721 O O . GLU A 1 92 ? -19.121 5.913 16.107 1.00 92.81 92 GLU A O 1
ATOM 726 N N . THR A 1 93 ? -17.681 6.718 14.585 1.00 93.44 93 THR A N 1
ATOM 727 C CA . THR A 1 93 ? -18.648 7.636 13.962 1.00 93.44 93 THR A CA 1
ATOM 728 C C . THR A 1 93 ? -19.647 6.916 13.051 1.00 93.44 93 THR A C 1
ATOM 730 O O . THR A 1 93 ? -20.819 7.284 12.998 1.00 93.44 93 THR A O 1
ATOM 733 N N . LEU A 1 94 ? -19.185 5.927 12.283 1.00 92.06 94 LEU A N 1
ATOM 734 C CA . LEU A 1 94 ? -19.949 5.312 11.192 1.00 92.06 94 LEU A CA 1
ATOM 735 C C . LEU A 1 94 ? -20.377 3.870 11.485 1.00 92.06 94 LEU A C 1
ATOM 737 O O . LEU A 1 94 ? -21.130 3.308 10.690 1.00 92.06 94 LEU A O 1
ATOM 741 N N . ALA A 1 95 ? -19.909 3.275 12.589 1.00 87.56 95 ALA A N 1
ATOM 742 C CA . ALA A 1 95 ? -20.106 1.862 12.921 1.00 87.56 95 ALA A CA 1
ATOM 743 C C . ALA A 1 95 ? -19.730 0.924 11.752 1.00 87.56 95 ALA A C 1
ATOM 745 O O . ALA A 1 95 ? -20.428 -0.047 11.460 1.00 87.56 95 ALA A O 1
ATOM 746 N N . LEU A 1 96 ? -18.646 1.262 11.044 1.00 83.56 96 LEU A N 1
ATOM 747 C CA . LEU A 1 96 ? -18.092 0.476 9.943 1.00 83.56 96 LEU A CA 1
ATOM 748 C C . LEU A 1 96 ? -16.858 -0.282 10.414 1.00 83.56 96 LEU A C 1
ATOM 750 O O . LEU A 1 96 ? -15.975 0.315 11.024 1.00 83.56 96 LEU A O 1
ATOM 754 N N . ASP A 1 97 ? -16.756 -1.555 10.043 1.00 87.06 97 ASP A N 1
ATOM 755 C CA . ASP A 1 97 ? -15.525 -2.319 10.207 1.00 87.06 97 ASP A CA 1
ATOM 756 C C . ASP A 1 97 ? -14.583 -2.060 9.032 1.00 87.06 97 ASP A C 1
ATOM 758 O O . ASP A 1 97 ? -14.896 -2.332 7.871 1.00 87.06 97 ASP A O 1
ATOM 762 N N . PHE A 1 98 ? -13.405 -1.533 9.351 1.00 87.50 98 PHE A N 1
ATOM 763 C CA . PHE A 1 98 ? -12.314 -1.347 8.402 1.00 87.50 98 PHE A CA 1
ATOM 764 C C . PHE A 1 98 ? -11.290 -2.464 8.566 1.00 87.50 98 PHE A C 1
ATOM 766 O O . PHE A 1 98 ? -10.955 -2.847 9.689 1.00 87.50 98 PHE A O 1
ATOM 773 N N . THR A 1 99 ? -10.767 -2.955 7.447 1.00 90.38 99 THR A N 1
ATOM 774 C CA . THR A 1 99 ? -9.653 -3.906 7.419 1.00 90.38 99 THR A CA 1
ATOM 775 C C . THR A 1 99 ? -8.351 -3.211 7.808 1.00 90.38 99 THR A C 1
ATOM 777 O O . THR A 1 99 ? -8.159 -2.044 7.496 1.00 90.38 99 THR A O 1
ATOM 780 N N . GLU A 1 100 ? -7.417 -3.926 8.426 1.00 92.94 100 GLU A N 1
ATOM 781 C CA . GLU A 1 100 ? -6.086 -3.403 8.786 1.00 92.94 100 GLU A CA 1
ATOM 782 C C . GLU A 1 100 ? -5.016 -3.941 7.828 1.00 92.94 100 GLU A C 1
ATOM 784 O O . GLU A 1 100 ? -3.999 -4.502 8.223 1.00 92.94 100 GLU A O 1
ATOM 789 N N . GLU A 1 101 ? -5.296 -3.809 6.531 1.00 96.38 101 GLU A N 1
ATOM 790 C CA . GLU A 1 101 ? -4.455 -4.320 5.447 1.00 96.38 101 GLU A CA 1
ATOM 791 C C . GLU A 1 101 ? -3.658 -3.190 4.786 1.00 96.38 101 GLU A C 1
ATOM 793 O O . GLU A 1 101 ? -4.181 -2.089 4.565 1.00 96.38 101 GLU A O 1
ATOM 798 N N . LEU A 1 102 ? -2.400 -3.481 4.444 1.00 97.06 102 LEU A N 1
ATOM 799 C CA . LEU A 1 102 ? -1.529 -2.597 3.676 1.00 97.06 102 LEU A CA 1
ATOM 800 C C . LEU A 1 102 ? -1.690 -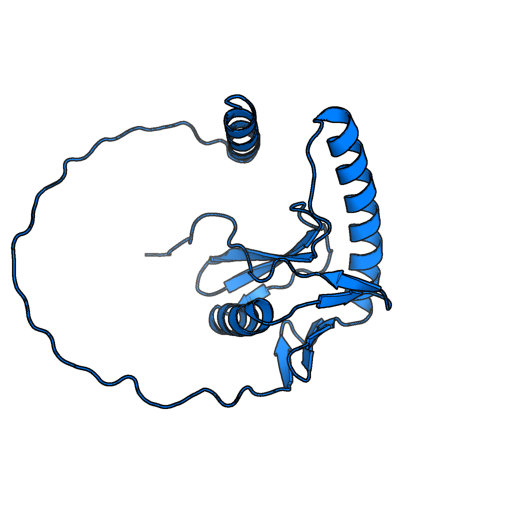2.885 2.179 1.00 97.06 102 LEU A C 1
ATOM 802 O O . LEU A 1 102 ? -1.730 -4.032 1.742 1.00 97.06 102 LEU A O 1
ATOM 806 N N . GLY A 1 103 ? -1.779 -1.841 1.369 1.00 96.06 103 GLY A N 1
ATOM 807 C CA . GLY A 1 103 ? -2.032 -1.972 -0.060 1.00 96.06 103 GLY A CA 1
ATOM 808 C C . GLY A 1 103 ? -1.210 -1.016 -0.901 1.00 96.06 103 GLY A C 1
ATOM 809 O O . GLY A 1 103 ? -0.620 -0.058 -0.395 1.00 96.06 103 GLY A O 1
ATOM 810 N N . PHE A 1 104 ? -1.238 -1.256 -2.209 1.00 95.94 104 PHE A N 1
ATOM 811 C CA . PHE A 1 104 ? -0.797 -0.290 -3.201 1.00 95.94 104 PHE A CA 1
ATOM 812 C C . PHE A 1 104 ? -1.970 0.245 -4.009 1.00 95.94 104 PHE A C 1
ATOM 814 O O . PHE A 1 104 ? -2.809 -0.503 -4.518 1.00 95.94 104 PHE A O 1
ATOM 821 N N . ALA A 1 105 ? -1.957 1.555 -4.202 1.00 94.44 105 ALA A N 1
ATOM 822 C CA . ALA A 1 105 ? -2.759 2.241 -5.188 1.00 94.44 105 ALA A CA 1
ATOM 823 C C . ALA A 1 105 ? -1.851 2.811 -6.278 1.00 94.44 105 ALA A C 1
ATOM 825 O O . ALA A 1 105 ? -0.757 3.296 -5.988 1.00 94.44 105 ALA A O 1
ATOM 826 N N . TYR A 1 106 ? -2.305 2.791 -7.525 1.00 93.69 106 TYR A N 1
ATOM 827 C CA . TYR A 1 106 ? -1.576 3.385 -8.639 1.00 93.69 106 TYR A CA 1
ATOM 828 C C . TYR A 1 106 ? -2.495 4.228 -9.515 1.00 93.69 106 TYR A C 1
ATOM 830 O O . TYR A 1 106 ? -3.674 3.922 -9.674 1.00 93.69 106 TYR A O 1
ATOM 838 N N . PHE A 1 107 ? -1.967 5.314 -10.070 1.00 91.81 107 PHE A N 1
ATOM 839 C CA . PHE A 1 107 ? -2.729 6.216 -10.932 1.00 91.81 107 PHE A CA 1
ATOM 840 C C . PHE A 1 107 ? -1.918 6.667 -12.137 1.00 91.81 107 PHE A C 1
ATOM 842 O O . PHE A 1 107 ? -0.712 6.912 -12.030 1.00 91.81 107 PHE 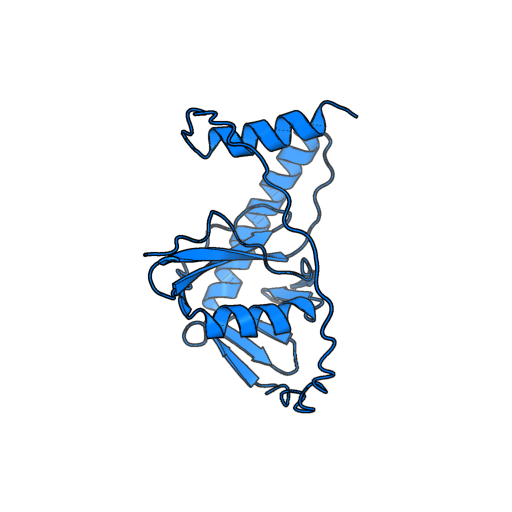A O 1
ATOM 849 N N . HIS A 1 108 ? -2.592 6.755 -13.283 1.00 90.31 108 HIS A N 1
ATOM 850 C CA . HIS A 1 108 ? -1.964 7.107 -14.549 1.00 90.31 108 HIS A CA 1
ATOM 851 C C . HIS A 1 108 ? -1.518 8.573 -14.526 1.00 90.31 108 HIS A C 1
ATOM 853 O O . HIS A 1 108 ? -2.265 9.453 -14.101 1.00 90.31 108 HIS A O 1
ATOM 859 N N . GLN A 1 109 ? -0.290 8.838 -14.968 1.00 87.50 109 GLN A N 1
ATOM 860 C CA . GLN A 1 109 ? 0.273 10.185 -15.085 1.00 87.50 109 GLN A CA 1
ATOM 861 C C . GLN A 1 109 ? 0.420 10.650 -16.545 1.00 87.50 109 GLN A C 1
ATOM 863 O O . GLN A 1 109 ? 0.927 11.748 -16.757 1.00 87.50 109 GLN A O 1
ATOM 868 N N . GLY A 1 110 ? -0.003 9.841 -17.524 1.00 82.50 110 GLY A N 1
ATOM 869 C CA . GLY A 1 110 ? 0.198 10.095 -18.956 1.00 82.50 110 GLY A CA 1
ATOM 870 C C . GLY A 1 110 ? 1.376 9.313 -19.549 1.00 82.50 110 GLY A C 1
ATOM 871 O O . GLY A 1 110 ? 2.227 8.803 -18.810 1.00 82.50 110 GLY A O 1
ATOM 872 N N . GLN A 1 111 ? 1.401 9.244 -20.887 1.00 76.69 111 GLN A N 1
ATOM 873 C CA . GLN A 1 111 ? 2.419 8.642 -21.766 1.00 76.69 111 GLN A CA 1
ATOM 874 C C . GLN A 1 111 ? 2.705 7.148 -21.530 1.00 76.69 111 GLN A C 1
ATOM 876 O O . GLN A 1 111 ? 2.463 6.324 -22.402 1.00 76.69 111 GLN A O 1
ATOM 881 N N . ASN A 1 112 ? 3.227 6.780 -20.366 1.00 87.31 112 ASN A 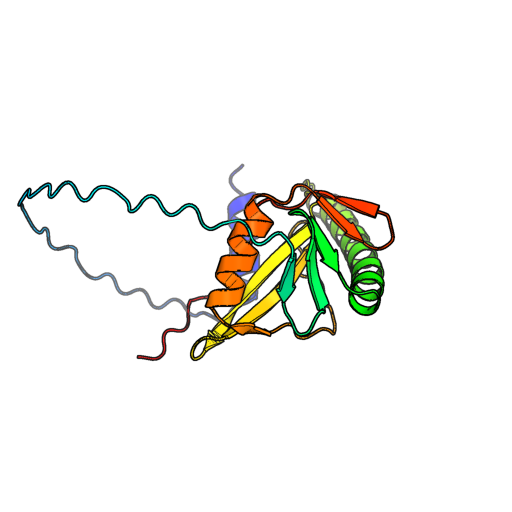N 1
ATOM 882 C CA . ASN A 1 112 ? 3.474 5.396 -19.940 1.00 87.31 112 ASN A CA 1
ATOM 883 C C . ASN A 1 112 ? 3.846 5.309 -18.449 1.00 87.31 112 ASN A C 1
ATOM 885 O O . ASN A 1 112 ? 4.478 4.334 -18.020 1.00 87.31 112 ASN A O 1
ATOM 889 N N . ARG A 1 113 ? 3.507 6.336 -17.663 1.00 91.31 113 ARG A N 1
ATOM 890 C CA . ARG A 1 113 ? 3.961 6.502 -16.283 1.00 91.31 113 ARG A CA 1
ATOM 891 C C . ARG A 1 113 ? 2.810 6.431 -15.304 1.00 91.31 113 ARG A C 1
ATOM 893 O O . ARG A 1 113 ? 1.739 6.991 -15.518 1.00 91.31 113 ARG A O 1
ATOM 900 N N . TRP A 1 114 ? 3.087 5.814 -14.168 1.00 93.19 114 TRP A N 1
ATOM 901 C CA . TRP A 1 114 ? 2.131 5.621 -13.093 1.00 93.19 114 TRP A CA 1
ATOM 902 C C . TRP A 1 114 ? 2.737 6.083 -11.784 1.00 93.19 114 TRP A C 1
ATOM 904 O O . TRP A 1 114 ? 3.902 5.803 -11.504 1.00 93.19 114 TRP A O 1
ATOM 914 N N . ARG A 1 115 ? 1.949 6.757 -10.953 1.00 92.38 115 ARG A N 1
ATOM 915 C CA . ARG A 1 115 ? 2.362 7.053 -9.584 1.00 92.38 115 ARG A CA 1
ATOM 916 C C . ARG A 1 115 ? 1.834 5.976 -8.656 1.00 92.38 115 ARG A C 1
ATOM 918 O O . ARG A 1 115 ? 0.641 5.701 -8.678 1.00 92.38 115 ARG A O 1
ATOM 925 N N . LEU A 1 116 ? 2.712 5.432 -7.825 1.00 94.75 116 LEU A N 1
ATOM 926 C CA . LEU A 1 116 ? 2.388 4.471 -6.779 1.00 94.75 116 LEU A CA 1
ATOM 927 C C . LEU A 1 116 ? 2.178 5.199 -5.443 1.00 94.75 116 LEU A C 1
ATOM 929 O O . LEU A 1 116 ? 2.899 6.143 -5.105 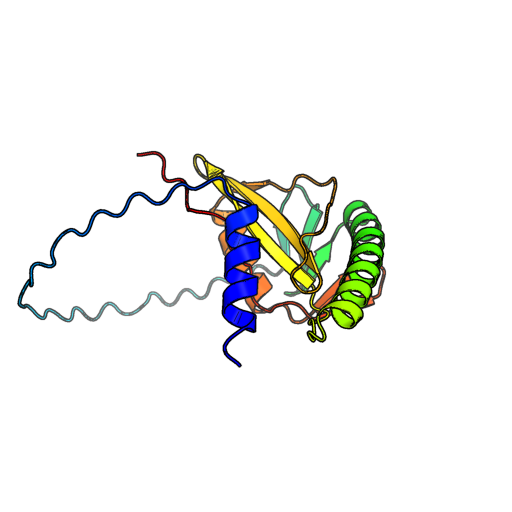1.00 94.75 116 LEU A O 1
ATOM 933 N N . ARG A 1 117 ? 1.193 4.752 -4.671 1.00 94.50 117 ARG A N 1
ATOM 934 C CA . ARG A 1 117 ? 0.898 5.183 -3.303 1.00 94.50 117 ARG A CA 1
ATOM 935 C C . ARG A 1 117 ? 0.614 3.968 -2.437 1.00 94.50 117 ARG A C 1
ATOM 937 O O . ARG A 1 117 ? 0.124 2.958 -2.929 1.00 94.50 117 ARG A O 1
ATOM 944 N N . PHE A 1 118 ? 0.878 4.099 -1.145 1.00 96.00 118 PHE A N 1
ATOM 945 C CA . PHE A 1 118 ? 0.502 3.096 -0.159 1.00 96.00 118 PHE A CA 1
ATOM 946 C C . PHE A 1 118 ? -0.896 3.384 0.380 1.00 96.00 118 PHE A C 1
ATOM 948 O O . PHE A 1 118 ? -1.321 4.541 0.444 1.00 96.00 118 PHE A O 1
ATOM 955 N N . THR A 1 119 ? -1.594 2.336 0.792 1.00 96.44 119 THR A N 1
ATOM 956 C CA . THR A 1 119 ? -2.880 2.435 1.482 1.00 96.44 119 THR A CA 1
ATOM 957 C C . THR A 1 119 ? -2.864 1.630 2.769 1.00 96.44 119 THR A C 1
ATOM 959 O O . THR A 1 119 ? -2.268 0.559 2.782 1.00 96.44 119 THR A O 1
ATOM 962 N N . TYR A 1 120 ? -3.575 2.080 3.798 1.00 97.31 120 TYR A N 1
ATOM 963 C CA . TYR A 1 120 ? -3.842 1.302 5.010 1.00 97.31 120 TYR A CA 1
ATOM 964 C C . TYR A 1 120 ? -5.335 1.334 5.324 1.00 97.31 120 TYR A C 1
ATOM 966 O O . TYR A 1 120 ? -5.922 2.412 5.427 1.00 97.31 120 TYR A O 1
ATOM 974 N N . GLY A 1 121 ? -5.968 0.163 5.400 1.00 93.56 121 GLY A N 1
ATOM 975 C CA . GLY A 1 121 ? -7.411 0.046 5.643 1.00 93.56 121 GLY A CA 1
ATOM 976 C C . GLY A 1 121 ? -8.294 0.846 4.684 1.00 93.56 121 GLY A C 1
ATOM 977 O O . GLY A 1 121 ? -9.351 1.347 5.056 1.00 93.56 121 GLY A O 1
ATOM 978 N N . GLY A 1 122 ? -7.835 0.994 3.438 1.00 90.62 122 GLY A N 1
ATOM 979 C CA . GLY A 1 122 ? -8.503 1.772 2.394 1.00 90.62 122 GLY A CA 1
ATOM 980 C C . GLY A 1 122 ? -8.165 3.268 2.376 1.00 90.62 122 GLY A C 1
ATOM 981 O O . GLY A 1 122 ? -8.488 3.934 1.394 1.00 90.62 122 GLY A O 1
ATOM 982 N N . LEU A 1 123 ? -7.474 3.800 3.389 1.00 93.56 123 LEU A N 1
ATOM 983 C CA . LEU A 1 123 ? -6.986 5.182 3.390 1.00 93.56 123 LEU A CA 1
ATOM 984 C C . LEU A 1 123 ? -5.685 5.298 2.597 1.00 93.56 123 LEU A C 1
ATOM 986 O O . LEU A 1 123 ? -4.786 4.478 2.756 1.00 93.56 123 LEU A O 1
ATOM 990 N N . LEU A 1 124 ? -5.557 6.341 1.773 1.00 94.81 124 LEU A N 1
ATOM 991 C CA . LEU A 1 124 ? -4.297 6.675 1.105 1.00 94.81 124 LEU A CA 1
ATOM 992 C C . LEU A 1 124 ? -3.302 7.271 2.102 1.00 94.81 124 LEU A C 1
ATOM 994 O O . LEU A 1 124 ? -3.581 8.294 2.728 1.00 94.81 124 LEU A O 1
ATOM 998 N N . LEU A 1 125 ? -2.117 6.672 2.188 1.00 95.50 125 LEU A N 1
ATOM 999 C CA . LEU A 1 125 ? -1.035 7.152 3.040 1.00 95.50 125 LEU A CA 1
ATOM 1000 C C . LEU A 1 125 ? -0.294 8.309 2.363 1.00 95.50 125 LEU A C 1
ATOM 1002 O O . LEU A 1 125 ? 0.049 8.253 1.175 1.00 95.50 125 LEU A O 1
ATOM 1006 N N . LYS A 1 126 ? -0.023 9.373 3.121 1.00 91.94 126 LYS A N 1
ATOM 1007 C CA . LYS A 1 126 ? 0.616 10.597 2.624 1.00 91.94 126 LYS A CA 1
ATOM 1008 C C . LYS A 1 126 ? 2.129 10.507 2.783 1.00 91.94 126 LYS A C 1
ATOM 1010 O O . LYS A 1 126 ? 2.739 11.263 3.535 1.00 91.94 126 LYS A O 1
ATOM 1015 N N . THR A 1 127 ? 2.735 9.592 2.034 1.00 89.81 127 THR A N 1
ATOM 1016 C CA . THR A 1 127 ? 4.193 9.515 1.926 1.00 89.81 127 THR A CA 1
ATOM 1017 C C . THR A 1 127 ? 4.736 10.651 1.042 1.00 89.81 127 THR A C 1
ATOM 1019 O O . THR A 1 127 ? 4.180 10.989 -0.014 1.00 89.81 127 THR A O 1
ATOM 1022 N N . SER A 1 128 ? 5.838 11.254 1.471 1.00 87.75 128 SER A N 1
ATOM 1023 C CA . SER A 1 128 ? 6.632 12.248 0.752 1.00 87.75 128 SER A CA 1
ATOM 1024 C C . SER A 1 128 ? 7.330 11.630 -0.456 1.00 87.75 128 SER A C 1
ATOM 1026 O O . SER A 1 128 ? 7.482 12.306 -1.479 1.00 87.75 128 SER A O 1
ATOM 1028 N N . ALA A 1 129 ? 7.650 10.332 -0.394 1.00 84.00 129 ALA A N 1
ATOM 1029 C CA . ALA A 1 129 ? 8.147 9.565 -1.528 1.00 84.00 129 ALA A CA 1
ATOM 1030 C C . ALA A 1 129 ? 7.170 9.632 -2.718 1.00 84.00 129 ALA A C 1
ATOM 1032 O O . ALA A 1 129 ? 6.047 9.116 -2.679 1.00 84.00 129 ALA A O 1
ATOM 1033 N N . LYS A 1 130 ? 7.605 10.270 -3.810 1.00 87.00 130 LYS A N 1
ATOM 1034 C CA . LYS A 1 130 ? 6.870 10.337 -5.081 1.00 87.00 130 LYS A CA 1
ATOM 1035 C C . LYS A 1 130 ? 7.332 9.206 -5.990 1.00 87.00 130 LYS A C 1
ATOM 1037 O O . LYS A 1 130 ? 8.079 9.426 -6.937 1.00 87.00 130 LYS A O 1
ATOM 1042 N N . ILE A 1 131 ? 6.875 7.995 -5.695 1.00 91.94 131 ILE A N 1
ATOM 1043 C CA . ILE A 1 131 ? 7.226 6.817 -6.485 1.00 91.94 131 ILE A CA 1
ATOM 1044 C C . ILE A 1 131 ? 6.473 6.871 -7.810 1.00 91.94 131 ILE A C 1
ATOM 1046 O O . ILE A 1 131 ? 5.254 6.714 -7.849 1.00 91.94 131 ILE A O 1
ATOM 1050 N N . SER A 1 132 ? 7.200 7.110 -8.895 1.00 91.75 132 SER A N 1
ATOM 1051 C CA . SER A 1 132 ? 6.680 6.953 -10.245 1.00 91.75 132 SER A CA 1
ATOM 1052 C C . SER A 1 132 ? 7.346 5.742 -10.877 1.00 91.75 132 SER A C 1
ATOM 1054 O O . SER A 1 132 ? 8.560 5.575 -10.770 1.00 91.75 132 SER A O 1
ATOM 1056 N N . LEU A 1 133 ? 6.577 4.945 -11.610 1.00 92.62 133 LEU A N 1
ATOM 1057 C CA . LEU A 1 133 ? 7.029 3.727 -12.273 1.00 92.62 133 LEU A CA 1
ATOM 1058 C C . LEU A 1 133 ? 6.563 3.717 -13.739 1.00 92.62 133 LEU A C 1
ATOM 1060 O O . LEU A 1 133 ? 5.466 4.207 -14.030 1.00 92.62 133 LEU A O 1
ATOM 1064 N N . PRO A 1 134 ? 7.374 3.197 -14.675 1.00 92.81 134 PRO A N 1
ATOM 1065 C CA . PRO A 1 134 ? 6.905 2.836 -16.008 1.00 92.81 134 PRO A CA 1
ATOM 1066 C C . PRO A 1 134 ? 5.802 1.773 -15.948 1.00 92.81 134 PRO A C 1
ATOM 1068 O O . PRO A 1 134 ? 5.731 0.990 -15.000 1.00 92.81 134 PRO A O 1
ATOM 1071 N N . THR A 1 135 ? 4.979 1.709 -16.992 1.00 91.38 135 THR A N 1
ATOM 1072 C CA . THR A 1 135 ? 3.865 0.750 -17.110 1.00 91.38 135 THR A CA 1
ATOM 1073 C C . THR A 1 135 ? 4.308 -0.699 -16.903 1.00 91.38 135 THR A C 1
ATOM 1075 O O . THR A 1 135 ? 3.703 -1.416 -16.113 1.00 91.38 135 THR A O 1
ATOM 1078 N N . GLU A 1 136 ? 5.413 -1.108 -17.527 1.00 92.12 136 GLU A N 1
ATOM 1079 C CA . GLU A 1 136 ? 5.959 -2.459 -17.362 1.00 92.12 136 GLU A CA 1
ATOM 1080 C C . GLU A 1 136 ? 6.318 -2.770 -15.900 1.00 92.12 136 GLU A C 1
ATOM 1082 O O . GLU A 1 136 ? 5.997 -3.841 -15.390 1.00 92.12 136 GLU A O 1
ATOM 1087 N N . GLN A 1 137 ? 6.931 -1.816 -15.194 1.00 92.75 137 GLN A N 1
ATOM 1088 C CA . GLN A 1 137 ? 7.295 -1.991 -13.788 1.00 92.75 137 GLN A CA 1
ATOM 1089 C C . GLN A 1 137 ? 6.067 -2.081 -12.879 1.00 92.75 137 GLN A C 1
ATOM 1091 O O . GLN A 1 137 ? 6.096 -2.838 -11.914 1.00 92.75 137 GLN A O 1
ATOM 1096 N N . ILE A 1 138 ? 4.985 -1.355 -13.181 1.00 92.75 138 ILE A N 1
ATOM 1097 C CA . ILE A 1 138 ? 3.723 -1.492 -12.441 1.00 92.75 138 ILE A CA 1
ATOM 1098 C C . ILE A 1 138 ? 3.124 -2.875 -12.618 1.00 92.75 138 ILE A C 1
ATOM 1100 O O . ILE A 1 138 ? 2.707 -3.464 -11.627 1.00 92.75 138 ILE A O 1
ATOM 1104 N N . PHE A 1 139 ? 3.069 -3.397 -13.843 1.00 90.88 139 PHE A N 1
ATOM 1105 C CA . PHE A 1 139 ? 2.469 -4.709 -14.073 1.00 90.88 139 PHE A CA 1
ATOM 1106 C C . PHE A 1 139 ? 3.290 -5.832 -13.442 1.00 90.88 139 PHE A C 1
ATOM 1108 O O . PHE A 1 139 ? 2.713 -6.670 -12.756 1.00 90.88 139 PHE A O 1
ATOM 1115 N N . ARG A 1 140 ? 4.624 -5.771 -13.525 1.00 92.50 140 ARG A N 1
ATOM 1116 C CA . ARG A 1 140 ? 5.496 -6.701 -12.789 1.00 92.50 140 ARG A CA 1
ATOM 1117 C C . ARG A 1 140 ? 5.307 -6.593 -11.273 1.00 92.50 140 ARG A C 1
ATOM 1119 O O . ARG A 1 140 ? 5.194 -7.604 -10.589 1.00 92.50 140 ARG A O 1
ATOM 1126 N N . LEU A 1 141 ? 5.242 -5.373 -10.729 1.00 93.88 141 LEU A N 1
ATOM 1127 C CA . LEU A 1 141 ? 4.986 -5.173 -9.299 1.00 93.88 141 LEU A CA 1
ATOM 1128 C C . LEU A 1 141 ? 3.608 -5.714 -8.895 1.00 93.88 141 LEU A C 1
ATOM 1130 O O . LEU A 1 141 ? 3.475 -6.279 -7.815 1.00 93.88 141 LEU A O 1
ATOM 1134 N N . LYS A 1 142 ? 2.601 -5.572 -9.763 1.00 93.75 142 LYS A N 1
ATOM 1135 C CA . LYS A 1 142 ? 1.255 -6.099 -9.543 1.00 93.75 142 LYS A CA 1
ATOM 1136 C C . LYS A 1 142 ? 1.262 -7.620 -9.437 1.00 93.75 142 LYS A C 1
ATOM 1138 O O . LYS A 1 142 ? 0.698 -8.139 -8.482 1.00 93.75 142 LYS A O 1
ATOM 1143 N N . GLU A 1 143 ? 1.910 -8.310 -10.370 1.00 91.81 143 GLU A N 1
ATOM 1144 C CA . GLU A 1 143 ? 2.022 -9.774 -10.354 1.00 91.81 143 GLU A CA 1
ATOM 1145 C C . GLU A 1 143 ? 2.663 -10.275 -9.055 1.00 91.81 143 GLU A C 1
ATOM 1147 O O . GLU A 1 143 ? 2.140 -11.184 -8.418 1.00 91.81 143 GLU A O 1
ATOM 1152 N N . VAL A 1 144 ? 3.742 -9.632 -8.597 1.00 92.75 144 VAL A N 1
ATOM 1153 C CA . VAL A 1 144 ? 4.366 -9.982 -7.311 1.00 92.75 144 VAL A CA 1
ATOM 1154 C C . VAL A 1 144 ? 3.434 -9.687 -6.134 1.00 92.75 144 VAL A C 1
ATOM 1156 O O . VAL A 1 144 ? 3.291 -10.506 -5.224 1.00 92.75 144 VAL A O 1
ATOM 1159 N N . PHE A 1 145 ? 2.800 -8.514 -6.128 1.00 94.38 145 PHE A N 1
ATOM 1160 C CA . PHE A 1 145 ? 1.945 -8.085 -5.024 1.00 94.38 145 PHE A CA 1
ATOM 1161 C C . PHE A 1 145 ? 0.714 -8.983 -4.858 1.00 94.38 145 PHE A C 1
ATOM 1163 O O . PHE A 1 145 ? 0.314 -9.250 -3.727 1.00 94.38 145 PHE A O 1
ATOM 1170 N N . ASP A 1 146 ? 0.155 -9.497 -5.958 1.00 91.69 146 ASP A N 1
ATOM 1171 C CA . ASP A 1 146 ? -0.971 -10.440 -5.945 1.00 91.69 146 ASP A CA 1
ATOM 1172 C C . ASP A 1 146 ? -0.635 -11.751 -5.188 1.00 91.69 146 ASP A C 1
ATOM 1174 O O . ASP A 1 146 ? -1.533 -12.441 -4.704 1.00 91.69 146 ASP A O 1
ATOM 1178 N N . HIS A 1 147 ? 0.655 -12.076 -5.036 1.00 90.94 147 HIS A N 1
ATOM 1179 C CA . HIS A 1 147 ? 1.151 -13.249 -4.306 1.00 90.94 147 HIS A CA 1
ATOM 1180 C C . HIS A 1 147 ? 1.859 -12.913 -2.983 1.00 90.94 147 HIS A C 1
ATOM 1182 O O . HIS A 1 147 ? 2.291 -13.816 -2.266 1.00 90.94 147 HIS A O 1
ATOM 1188 N N . THR A 1 148 ? 1.976 -11.632 -2.629 1.00 92.62 148 THR A N 1
ATOM 1189 C CA . THR A 1 148 ? 2.629 -11.206 -1.387 1.00 92.62 148 THR A CA 1
ATOM 1190 C C . THR A 1 148 ? 1.622 -11.233 -0.242 1.00 92.62 148 THR A C 1
ATOM 1192 O O . THR A 1 148 ? 0.716 -10.409 -0.211 1.00 92.62 148 THR A O 1
ATOM 1195 N N . GLU A 1 149 ? 1.774 -12.131 0.732 1.00 93.44 149 GLU A N 1
ATOM 1196 C CA . GLU A 1 149 ? 0.836 -12.236 1.866 1.00 93.44 149 GLU A CA 1
ATOM 1197 C C . GLU A 1 149 ? 0.986 -11.090 2.881 1.00 93.44 149 GLU A C 1
ATOM 1199 O O . GLU A 1 149 ? -0.002 -10.587 3.425 1.00 93.44 149 GLU A O 1
ATOM 1204 N N . TRP A 1 150 ? 2.222 -10.654 3.130 1.00 95.06 150 TRP A N 1
ATOM 1205 C CA . TRP A 1 150 ? 2.533 -9.618 4.109 1.00 95.06 150 TRP A CA 1
ATOM 1206 C C . TRP A 1 150 ? 3.644 -8.686 3.627 1.00 95.06 150 TRP A C 1
ATOM 1208 O O . TRP A 1 150 ? 4.522 -9.072 2.860 1.00 95.06 150 TRP A O 1
ATOM 1218 N N . ILE A 1 151 ? 3.609 -7.451 4.119 1.00 95.44 151 ILE A N 1
ATOM 1219 C CA . ILE A 1 151 ? 4.693 -6.474 4.000 1.00 95.44 151 ILE A CA 1
ATOM 1220 C C . ILE A 1 151 ? 5.176 -6.144 5.403 1.00 95.44 151 ILE A C 1
ATOM 1222 O O . ILE A 1 151 ? 4.374 -5.874 6.298 1.00 95.44 151 ILE A O 1
ATOM 1226 N N . GLU A 1 152 ? 6.490 -6.150 5.592 1.00 95.75 152 GLU A N 1
ATOM 1227 C CA . GLU A 1 152 ? 7.101 -5.760 6.855 1.00 95.75 152 GLU A CA 1
ATOM 1228 C C . GLU A 1 152 ? 7.485 -4.278 6.842 1.00 95.75 152 GLU A C 1
ATOM 1230 O O . GLU A 1 152 ? 8.169 -3.797 5.936 1.00 95.75 152 GLU A O 1
ATOM 1235 N N . VAL A 1 153 ? 7.040 -3.551 7.865 1.00 96.38 153 VAL A N 1
ATOM 1236 C CA . VAL A 1 153 ? 7.410 -2.156 8.118 1.00 96.38 153 VAL A CA 1
ATOM 1237 C C . VAL A 1 153 ? 7.932 -2.085 9.546 1.00 96.38 153 VAL A C 1
ATOM 1239 O O . VAL A 1 153 ? 7.207 -2.406 10.483 1.00 96.38 153 VAL A O 1
ATOM 1242 N N . LYS A 1 154 ? 9.206 -1.712 9.719 1.00 95.62 154 LYS A N 1
ATOM 1243 C CA . LYS A 1 154 ? 9.855 -1.577 11.038 1.00 95.62 154 LYS A CA 1
ATOM 1244 C C . LYS A 1 154 ? 9.745 -2.831 11.925 1.00 95.62 154 LYS A C 1
ATOM 1246 O O . LYS A 1 154 ? 9.640 -2.720 13.142 1.00 95.62 154 LYS A O 1
ATOM 1251 N N . GLY A 1 155 ? 9.792 -4.025 11.330 1.00 93.88 155 GLY A N 1
ATOM 1252 C CA . GLY A 1 155 ? 9.675 -5.297 12.057 1.00 93.88 155 GLY A CA 1
ATOM 1253 C C . GLY A 1 155 ? 8.238 -5.783 12.273 1.00 93.88 155 GLY A C 1
ATOM 1254 O O . GLY A 1 155 ? 8.035 -6.888 12.774 1.00 93.88 155 GLY A O 1
ATOM 1255 N N . ILE A 1 156 ? 7.231 -4.988 11.902 1.00 95.94 156 ILE A N 1
ATOM 1256 C CA . ILE A 1 156 ? 5.817 -5.343 12.035 1.00 95.94 156 ILE A CA 1
ATOM 1257 C C . ILE A 1 156 ? 5.306 -5.851 10.688 1.00 95.94 156 ILE A C 1
ATOM 1259 O O . ILE A 1 156 ? 5.430 -5.172 9.669 1.00 95.94 156 ILE A O 1
ATOM 1263 N N . LYS A 1 157 ? 4.709 -7.047 10.686 1.00 96.25 157 LYS A N 1
ATOM 1264 C CA . LYS A 1 157 ? 4.107 -7.652 9.493 1.00 96.25 157 LYS A CA 1
ATOM 1265 C C . LYS A 1 157 ? 2.663 -7.199 9.333 1.00 96.25 157 LYS A C 1
ATOM 1267 O O . LYS A 1 157 ? 1.819 -7.494 10.176 1.00 96.25 157 LYS A O 1
ATOM 1272 N N . TYR A 1 158 ? 2.381 -6.540 8.219 1.00 96.50 158 TYR A N 1
ATOM 1273 C CA . TYR A 1 158 ? 1.043 -6.121 7.825 1.00 96.50 158 TYR A CA 1
ATOM 1274 C C . TYR A 1 158 ? 0.545 -7.026 6.712 1.00 96.50 158 TYR A C 1
ATOM 1276 O O . TYR A 1 158 ? 1.221 -7.187 5.696 1.00 96.50 158 TYR A O 1
ATOM 1284 N N . LYS A 1 159 ? -0.649 -7.594 6.886 1.00 96.56 159 LYS A N 1
ATOM 1285 C CA . LYS A 1 159 ? -1.309 -8.356 5.826 1.00 96.56 159 LYS A CA 1
ATOM 1286 C C . LYS A 1 159 ? -1.539 -7.448 4.617 1.00 96.56 159 LYS A C 1
ATOM 1288 O O . LYS A 1 159 ? -1.935 -6.292 4.785 1.00 96.56 159 LYS A O 1
ATOM 1293 N N . THR A 1 160 ? -1.291 -7.949 3.413 1.00 96.00 160 THR A N 1
ATOM 1294 C CA . THR A 1 160 ? -1.563 -7.173 2.201 1.00 96.00 160 THR A CA 1
ATOM 1295 C C . THR A 1 160 ? -3.033 -7.253 1.788 1.00 96.00 160 THR A C 1
ATOM 1297 O O . THR A 1 160 ? -3.762 -8.166 2.175 1.00 96.00 160 THR A O 1
ATOM 1300 N N . THR A 1 161 ? -3.463 -6.331 0.928 1.00 94.19 161 THR A N 1
ATOM 1301 C CA . THR A 1 161 ? -4.766 -6.413 0.248 1.00 94.19 161 THR A CA 1
ATOM 1302 C C . THR A 1 161 ? -4.828 -7.505 -0.831 1.00 94.19 161 THR A C 1
ATOM 1304 O O . THR A 1 161 ? -5.876 -7.675 -1.456 1.00 94.19 161 THR A O 1
ATOM 1307 N N . GLY A 1 162 ? -3.712 -8.188 -1.131 1.00 89.06 162 GLY A N 1
ATOM 1308 C CA . GLY A 1 162 ? -3.606 -9.225 -2.169 1.00 89.06 162 GLY A CA 1
ATOM 1309 C C . GLY A 1 162 ? -3.879 -8.754 -3.603 1.00 89.06 162 GLY A C 1
ATOM 1310 O O . GLY A 1 162 ? -4.015 -9.565 -4.508 1.00 89.06 162 GLY A O 1
ATOM 1311 N N . SER A 1 163 ? -4.037 -7.447 -3.819 1.00 90.94 163 SER A N 1
ATOM 1312 C CA . SER A 1 163 ? -4.178 -6.840 -5.143 1.00 90.94 163 SER A CA 1
ATOM 1313 C C . SER A 1 163 ? -3.915 -5.338 -5.091 1.00 90.94 163 SER A C 1
ATOM 1315 O O . SER A 1 163 ? -4.268 -4.657 -4.120 1.00 90.94 163 SER A O 1
ATOM 1317 N N . MET A 1 164 ? -3.307 -4.809 -6.154 1.00 94.19 164 MET A N 1
ATOM 1318 C CA . MET A 1 164 ? -3.109 -3.368 -6.320 1.00 94.19 164 MET A CA 1
ATOM 1319 C C . MET A 1 164 ? -4.353 -2.715 -6.934 1.00 94.19 164 MET A C 1
ATOM 1321 O O . MET A 1 164 ? -4.936 -3.250 -7.880 1.00 94.19 164 MET A O 1
ATOM 1325 N N . ARG A 1 165 ? -4.734 -1.523 -6.458 1.00 90.31 165 ARG A N 1
ATOM 1326 C CA . ARG A 1 165 ? -5.904 -0.789 -6.972 1.00 90.31 165 ARG A CA 1
ATOM 1327 C C . ARG A 1 165 ? -5.514 0.354 -7.900 1.00 90.31 165 ARG A C 1
ATOM 1329 O O . ARG A 1 165 ? -4.743 1.231 -7.517 1.00 90.31 165 ARG A O 1
ATOM 1336 N N . GLN A 1 166 ? -6.115 0.395 -9.085 1.00 90.81 166 GLN A N 1
ATOM 1337 C CA . GLN A 1 166 ? -6.053 1.583 -9.928 1.00 90.81 166 GLN A CA 1
ATOM 1338 C C . GLN A 1 166 ? -6.977 2.666 -9.363 1.00 90.81 166 GLN A C 1
ATOM 1340 O O . GLN A 1 166 ? -8.140 2.398 -9.055 1.00 90.81 166 GLN A O 1
ATOM 1345 N N . LEU A 1 167 ? -6.474 3.892 -9.259 1.00 85.88 167 LEU A N 1
ATOM 1346 C CA . LEU A 1 167 ? -7.266 5.073 -8.939 1.00 85.88 167 LEU A CA 1
ATOM 1347 C C . LEU A 1 167 ? -7.341 5.999 -10.153 1.00 85.88 167 LEU A C 1
ATOM 1349 O O . LEU A 1 167 ? -6.318 6.369 -10.727 1.00 85.88 167 LEU A O 1
ATOM 1353 N N . GLY A 1 168 ? -8.564 6.405 -10.495 1.00 78.00 168 GLY A N 1
ATOM 1354 C CA . GLY A 1 168 ? -8.840 7.303 -11.613 1.00 78.00 168 GLY A CA 1
ATOM 1355 C C . GLY A 1 168 ? -8.889 6.613 -12.985 1.00 78.00 168 GLY A C 1
ATOM 1356 O O . GLY A 1 168 ? -8.570 5.424 -13.112 1.00 78.00 168 GLY A O 1
ATOM 1357 N N . PRO A 1 169 ? -9.331 7.352 -14.019 1.00 73.44 169 PRO A N 1
ATOM 1358 C CA . PRO A 1 169 ? -9.412 6.838 -15.379 1.00 73.44 169 PRO A CA 1
ATOM 1359 C C . PRO A 1 169 ? -8.015 6.579 -15.955 1.00 73.44 169 PRO A C 1
ATOM 1361 O O . PRO A 1 169 ? -7.038 7.235 -15.585 1.00 73.44 169 PRO A O 1
ATOM 1364 N N . ILE A 1 170 ? -7.929 5.644 -16.902 1.00 67.00 170 ILE A N 1
ATOM 1365 C CA . ILE A 1 170 ? -6.750 5.540 -17.762 1.00 67.00 170 ILE A CA 1
ATOM 1366 C C . ILE A 1 170 ? -6.813 6.734 -18.710 1.00 67.00 170 ILE A C 1
ATOM 1368 O O . ILE A 1 170 ? -7.697 6.814 -19.560 1.00 67.00 170 ILE A O 1
ATOM 1372 N N . LEU A 1 171 ? -5.912 7.697 -18.518 1.00 59.59 171 LEU A N 1
ATOM 1373 C CA . LEU A 1 171 ? -5.753 8.803 -19.455 1.00 59.59 171 LEU A CA 1
ATOM 1374 C C . LEU A 1 171 ? -4.997 8.261 -20.670 1.00 59.59 171 LEU A C 1
ATOM 1376 O O . LEU A 1 171 ? -3.768 8.262 -20.678 1.00 59.59 171 LEU A O 1
ATOM 1380 N N . HIS A 1 172 ? -5.728 7.731 -21.645 1.00 50.84 172 HIS A N 1
ATOM 1381 C CA . HIS A 1 172 ? -5.182 7.494 -22.974 1.00 50.84 172 HIS A CA 1
ATOM 1382 C C . HIS A 1 172 ? -4.966 8.868 -23.628 1.00 50.84 172 HIS A C 1
ATOM 1384 O O . HIS A 1 172 ? -5.920 9.632 -23.759 1.00 50.84 172 HIS A O 1
ATOM 1390 N N . GLU A 1 173 ? -3.722 9.216 -23.966 1.00 47.44 173 GLU A N 1
ATOM 1391 C CA . GLU A 1 173 ? -3.495 10.205 -25.027 1.00 47.44 173 GLU A CA 1
ATOM 1392 C C . GLU A 1 173 ? -3.804 9.489 -26.349 1.00 47.44 173 GLU A C 1
ATOM 1394 O O . GLU A 1 173 ? -3.291 8.389 -26.574 1.00 47.44 173 GLU A O 1
ATOM 1399 N N . GLU A 1 174 ? -4.713 10.067 -27.140 1.00 38.41 174 GLU A N 1
ATOM 1400 C CA . GLU A 1 174 ? -5.007 9.660 -28.524 1.00 38.41 174 GLU A CA 1
ATOM 1401 C C . GLU A 1 174 ? -3.804 9.886 -29.449 1.00 38.41 174 GLU A C 1
ATOM 1403 O O . GLU A 1 174 ? -3.102 10.912 -29.275 1.00 38.41 174 GLU A O 1
#

Mean predicted aligned error: 13.97 Å

Nearest PDB structures (foldseek):
  2a6a-assembly1_A  TM=6.503E-01  e=2.417E-01  Thermotoga maritima MSB8
  4kse-assembly1_B  TM=3.963E-01  e=1.140E-01  HIV-1 M:B_HXB2R
  7z29-assembly1_B  TM=3.690E-01  e=1.140E-01  Human immunodeficiency virus type 1 BH10
  2jle-assembly1_B  TM=3.956E-01  e=1.214E-01  Human immunodeficiency virus 1
  7bty-assembly1_L  TM=2.713E-01  e=6.263E+00  Saccharomyces cerevisiae